Protein AF-A0A2G1YY14-F1 (afdb_monomer_lite)

Foldseek 3Di:
DLADPDDDDDPPDDPCLPPPADPPDNPNNVSSVVSDPDDDDDDDDDDDQDDPVSVVVVVVVD

Sequence (62 aa):
DGGFWLIGLNAPAKPDLFDNIRWSHPETCKDMCAAIDGRIAFLRELEDVDDLAGYQRYKILA

Radius of gyration: 14.26 Å; chains: 1; bounding box: 30×16×39 Å

pLDDT: mean 93.73, std 4.62, range [69.12, 97.62]

Structure (mmCIF, N/CA/C/O backbone):
data_AF-A0A2G1YY14-F1
#
_entry.id   AF-A0A2G1YY14-F1
#
loop_
_atom_site.group_PDB
_atom_site.id
_atom_site.type_symbol
_atom_site.label_atom_id
_atom_site.label_alt_id
_atom_site.label_comp_id
_atom_site.label_asym_id
_atom_site.label_entity_id
_atom_site.label_seq_id
_atom_site.pdbx_PDB_ins_code
_atom_site.Cartn_x
_atom_site.Cartn_y
_atom_site.Cartn_z
_atom_site.occupancy
_atom_site.B_iso_or_equiv
_atom_site.auth_seq_id
_atom_site.auth_comp_id
_atom_site.auth_asym_id
_atom_site.auth_atom_id
_atom_site.pdbx_PDB_model_num
ATOM 1 N N . ASP A 1 1 ? 5.678 -5.936 -6.343 1.00 81.19 1 ASP A N 1
ATOM 2 C CA . ASP A 1 1 ? 6.696 -5.809 -5.270 1.00 81.19 1 ASP A CA 1
ATOM 3 C C . ASP A 1 1 ? 6.222 -6.354 -3.902 1.00 81.19 1 ASP A C 1
ATOM 5 O O . ASP A 1 1 ? 7.049 -6.579 -3.025 1.00 81.19 1 ASP A O 1
ATOM 9 N N . GLY A 1 2 ? 4.920 -6.633 -3.732 1.00 84.19 2 GLY A N 1
ATOM 10 C CA . GLY A 1 2 ? 4.319 -7.163 -2.497 1.00 84.19 2 GLY A CA 1
ATOM 11 C C . GLY A 1 2 ? 3.583 -6.109 -1.662 1.00 84.19 2 GLY A C 1
ATOM 12 O O . GLY A 1 2 ? 2.949 -6.441 -0.653 1.00 84.19 2 GLY A O 1
ATOM 13 N N . GLY A 1 3 ? 3.644 -4.848 -2.094 1.00 93.38 3 GLY A N 1
ATOM 14 C CA . GLY A 1 3 ? 2.848 -3.747 -1.573 1.00 93.38 3 GLY A CA 1
ATOM 15 C C . GLY A 1 3 ? 1.506 -3.596 -2.292 1.00 93.38 3 GLY A C 1
ATOM 16 O O . GLY A 1 3 ? 0.933 -4.550 -2.822 1.00 93.38 3 GLY A O 1
ATOM 17 N N . PHE A 1 4 ? 0.983 -2.375 -2.261 1.00 95.25 4 PHE A N 1
ATOM 18 C CA . PHE A 1 4 ? -0.232 -1.963 -2.954 1.00 95.25 4 PHE A CA 1
ATOM 19 C C . PHE A 1 4 ? -0.066 -0.511 -3.411 1.00 95.25 4 PHE A C 1
ATOM 21 O O . PHE A 1 4 ? 0.439 0.326 -2.668 1.00 95.25 4 PHE A O 1
ATOM 28 N N . TRP A 1 5 ? -0.542 -0.196 -4.615 1.00 94.81 5 TRP A N 1
ATOM 29 C CA . TRP A 1 5 ? -0.444 1.152 -5.187 1.00 94.81 5 TRP A CA 1
ATOM 30 C C . TRP A 1 5 ? -1.600 2.076 -4.757 1.00 94.81 5 TRP A C 1
ATOM 32 O O . TRP A 1 5 ? -1.558 3.284 -4.992 1.00 94.81 5 TRP A O 1
ATOM 42 N N . LEU A 1 6 ? -2.655 1.529 -4.134 1.00 96.38 6 LEU A N 1
ATOM 43 C CA . LEU A 1 6 ? -3.798 2.291 -3.626 1.00 96.38 6 LEU A CA 1
ATOM 44 C C . LEU A 1 6 ? -4.507 1.563 -2.480 1.00 96.38 6 LEU A C 1
ATOM 46 O O . LEU A 1 6 ? -4.747 0.359 -2.550 1.00 96.38 6 LEU A O 1
ATOM 50 N N . ILE A 1 7 ? -4.915 2.326 -1.464 1.00 95.81 7 ILE A N 1
ATOM 51 C CA . ILE A 1 7 ? -5.858 1.897 -0.427 1.00 95.81 7 ILE A CA 1
ATOM 52 C C . ILE A 1 7 ? -6.982 2.927 -0.296 1.00 95.81 7 ILE A C 1
ATOM 54 O O . ILE A 1 7 ? -6.743 4.133 -0.301 1.00 95.81 7 ILE A O 1
ATOM 58 N N . GLY A 1 8 ? -8.217 2.441 -0.189 1.00 95.75 8 GLY A N 1
ATOM 59 C CA . GLY A 1 8 ? -9.405 3.252 0.065 1.00 95.75 8 GLY A CA 1
ATOM 60 C C . GLY A 1 8 ? -10.190 2.669 1.232 1.00 95.75 8 GLY A C 1
ATOM 61 O O . GLY A 1 8 ? -10.364 1.455 1.314 1.00 95.75 8 GLY A O 1
ATOM 62 N N . LEU A 1 9 ? -10.648 3.529 2.141 1.00 95.50 9 LEU A N 1
ATOM 63 C CA . LEU A 1 9 ? -11.334 3.135 3.371 1.00 95.50 9 LEU A CA 1
ATOM 64 C C . LEU A 1 9 ? -12.636 3.920 3.515 1.00 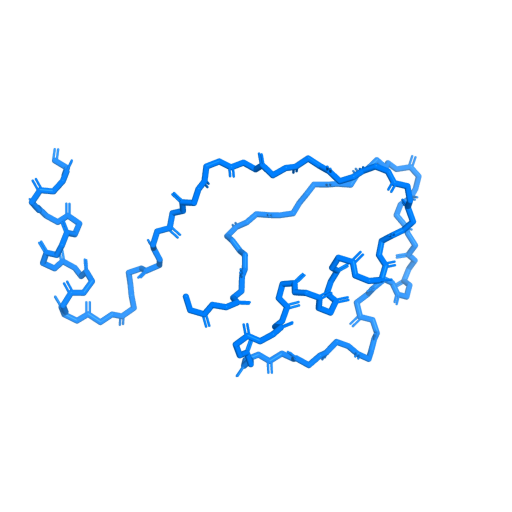95.50 9 LEU A C 1
ATOM 66 O O . LEU A 1 9 ? -12.692 5.110 3.203 1.00 95.50 9 LEU A O 1
ATOM 70 N N . ASN A 1 10 ? -13.669 3.264 4.039 1.00 93.69 10 ASN A N 1
ATOM 71 C CA . ASN A 1 10 ? -14.873 3.959 4.480 1.00 93.69 10 ASN A CA 1
ATOM 72 C C . ASN A 1 10 ? -14.604 4.632 5.828 1.00 93.69 10 ASN A C 1
ATOM 74 O O . ASN A 1 10 ? -14.011 4.027 6.719 1.00 93.69 10 ASN A O 1
ATOM 78 N N . ALA A 1 11 ? -15.051 5.877 5.985 1.00 91.38 11 ALA A N 1
ATOM 79 C CA . ALA A 1 11 ? -14.890 6.597 7.239 1.00 91.38 11 ALA A CA 1
ATOM 80 C C . ALA A 1 11 ? -15.884 6.099 8.316 1.00 91.38 11 ALA A C 1
ATOM 82 O O . ALA A 1 11 ? -17.032 5.793 7.985 1.00 91.38 11 ALA A O 1
ATOM 83 N N . PRO A 1 12 ? -15.485 6.092 9.602 1.00 91.81 12 PRO A N 1
ATOM 84 C CA . PRO A 1 12 ? -14.147 6.418 10.091 1.00 91.81 12 PRO A CA 1
ATOM 85 C C . PRO A 1 12 ? -13.169 5.248 9.905 1.00 91.81 12 PRO A C 1
ATOM 87 O O . PRO A 1 12 ? -13.486 4.103 10.219 1.00 91.81 12 PRO A O 1
ATOM 90 N N . ALA A 1 13 ? -11.956 5.552 9.441 1.00 90.94 13 ALA A 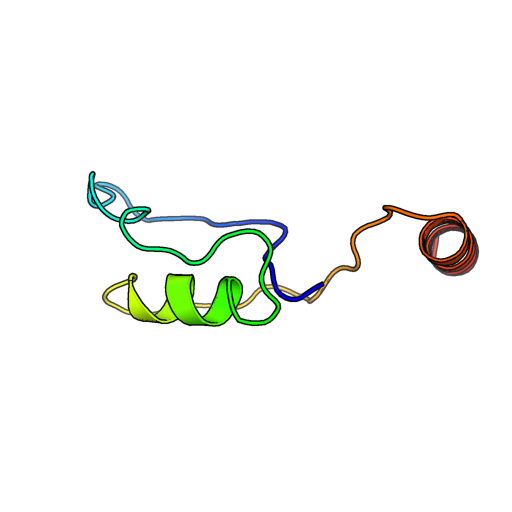N 1
ATOM 91 C CA . ALA A 1 13 ? -10.860 4.590 9.476 1.00 90.94 13 ALA A CA 1
ATOM 92 C C . ALA A 1 13 ? -10.366 4.420 10.920 1.00 90.94 13 ALA A C 1
ATOM 94 O O . ALA A 1 13 ? -10.360 5.381 11.696 1.00 90.94 13 ALA A O 1
ATOM 95 N N . LYS A 1 14 ? -9.936 3.206 11.275 1.00 93.12 14 LYS A N 1
ATOM 96 C CA . LYS A 1 14 ? -9.288 2.961 12.565 1.00 93.12 14 LYS A CA 1
ATOM 97 C C . LYS A 1 14 ? -7.970 3.748 12.642 1.00 93.12 14 LYS A C 1
ATOM 99 O O . LYS A 1 14 ? -7.196 3.692 11.685 1.00 93.12 14 LYS A O 1
ATOM 104 N N . 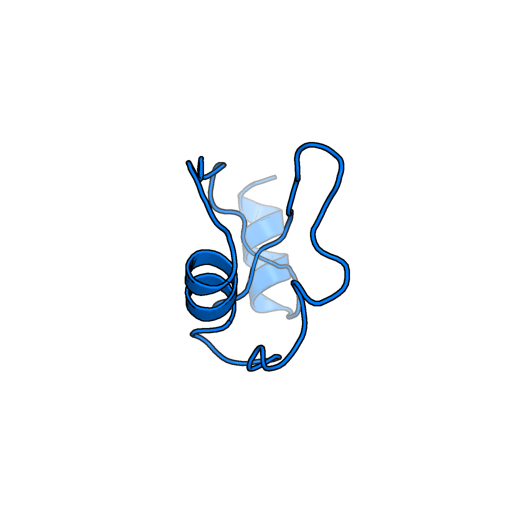PRO A 1 15 ? -7.703 4.479 13.737 1.00 94.19 15 PRO A N 1
ATOM 105 C CA . PRO A 1 15 ? -6.505 5.312 13.851 1.00 94.19 15 PRO A CA 1
ATOM 106 C C . PRO A 1 15 ? -5.208 4.493 13.920 1.00 94.19 15 PRO A C 1
ATOM 108 O O . PRO A 1 15 ? -4.167 4.986 13.506 1.00 94.19 15 PRO A O 1
ATOM 111 N N . ASP A 1 16 ? -5.288 3.255 14.403 1.00 95.69 16 ASP A N 1
ATOM 112 C CA . ASP A 1 16 ? -4.193 2.294 14.568 1.00 95.69 16 ASP A CA 1
ATOM 113 C C . ASP A 1 16 ? -4.086 1.298 13.399 1.00 95.69 16 ASP A C 1
ATOM 115 O O . ASP A 1 16 ? -3.343 0.326 13.474 1.00 95.69 16 ASP A O 1
ATOM 119 N N . LEU A 1 17 ? -4.816 1.519 12.297 1.00 95.56 17 LEU A N 1
ATOM 120 C CA . LEU A 1 17 ? -4.878 0.581 11.167 1.00 95.56 17 LEU A CA 1
ATOM 121 C C . LEU A 1 17 ? -3.499 0.212 10.595 1.00 95.56 17 LEU A C 1
ATOM 123 O O . LEU A 1 17 ? -3.317 -0.889 10.082 1.00 95.56 17 LEU A O 1
ATOM 127 N N . PHE A 1 18 ? -2.553 1.147 10.641 1.00 96.25 18 PHE A N 1
ATOM 128 C CA . PHE A 1 18 ? -1.215 0.984 10.073 1.00 96.25 18 PHE A CA 1
ATOM 129 C C . PHE A 1 18 ? -0.169 0.534 11.100 1.00 96.25 18 PHE A C 1
ATOM 131 O O . PHE A 1 18 ? 1.014 0.424 10.764 1.00 96.25 18 PHE A O 1
ATOM 138 N N . ASP A 1 19 ? -0.584 0.261 12.335 1.00 97.12 19 ASP A N 1
ATOM 139 C CA . ASP A 1 19 ? 0.314 -0.212 13.378 1.00 97.12 19 ASP A CA 1
ATOM 140 C C . ASP A 1 19 ? 0.708 -1.673 13.121 1.00 97.12 19 ASP A C 1
ATOM 142 O O . ASP A 1 19 ? -0.083 -2.492 12.658 1.00 97.12 19 ASP A O 1
ATOM 146 N N . ASN A 1 20 ? 1.954 -2.021 13.453 1.00 95.81 20 ASN A N 1
ATOM 147 C CA . ASN A 1 20 ? 2.501 -3.383 13.343 1.00 95.81 20 ASN A CA 1
ATOM 148 C C . ASN A 1 20 ? 2.487 -4.005 11.931 1.00 95.81 20 ASN A C 1
ATOM 150 O O . ASN A 1 20 ? 2.588 -5.225 11.792 1.00 95.81 20 ASN A O 1
ATOM 154 N N . ILE A 1 21 ? 2.424 -3.188 10.880 1.00 97.62 21 ILE A N 1
ATOM 155 C CA . ILE A 1 21 ? 2.557 -3.649 9.496 1.00 97.62 21 ILE A CA 1
ATOM 156 C C . ILE A 1 21 ? 4.036 -3.827 9.142 1.00 97.62 21 ILE A C 1
ATOM 158 O O . ILE A 1 21 ? 4.866 -2.950 9.405 1.00 97.62 21 ILE A O 1
ATOM 162 N N . ARG A 1 22 ? 4.388 -4.960 8.521 1.00 97.06 22 ARG A N 1
ATOM 163 C CA . ARG A 1 22 ? 5.751 -5.190 8.023 1.00 97.06 22 ARG A CA 1
ATOM 164 C C . ARG A 1 22 ? 5.927 -4.483 6.685 1.00 97.06 22 ARG A C 1
ATOM 166 O O . ARG A 1 22 ? 5.639 -5.051 5.638 1.00 97.06 22 ARG A O 1
ATOM 173 N N . TRP A 1 23 ? 6.403 -3.247 6.733 1.00 96.19 23 TRP A N 1
ATOM 174 C CA . TRP A 1 23 ? 6.698 -2.453 5.541 1.00 96.19 23 TRP A CA 1
ATOM 175 C C . TRP A 1 23 ? 7.915 -2.971 4.770 1.00 96.19 23 TRP A C 1
ATOM 177 O O . TRP A 1 23 ? 8.789 -3.637 5.328 1.00 96.19 23 TRP A O 1
ATOM 187 N N . SER A 1 24 ? 7.974 -2.629 3.479 1.00 93.12 24 SER A N 1
ATOM 188 C CA . SER A 1 24 ? 9.055 -3.019 2.560 1.00 93.12 24 SER A CA 1
ATOM 189 C C . SER A 1 24 ? 9.287 -4.533 2.505 1.00 93.12 24 SER A C 1
ATOM 191 O O . SER A 1 24 ? 10.418 -5.002 2.374 1.00 93.12 24 SER A O 1
ATOM 193 N N . HIS A 1 25 ? 8.207 -5.305 2.634 1.00 95.31 25 HIS A N 1
ATOM 194 C CA . HIS A 1 25 ? 8.235 -6.763 2.646 1.00 95.31 25 HIS A CA 1
ATOM 195 C C . HIS A 1 25 ? 7.263 -7.343 1.599 1.00 95.31 25 HIS A C 1
ATOM 197 O O . HIS A 1 25 ? 6.172 -6.793 1.432 1.00 95.31 25 HIS A O 1
ATOM 203 N N . PRO A 1 26 ? 7.565 -8.490 0.956 1.00 94.75 26 PRO A N 1
ATOM 204 C CA . PRO A 1 26 ? 6.669 -9.112 -0.029 1.00 94.75 26 PRO A CA 1
ATOM 205 C C . PRO A 1 26 ? 5.248 -9.429 0.474 1.00 94.75 26 PRO A C 1
ATOM 207 O O . PRO A 1 26 ? 4.320 -9.567 -0.312 1.00 94.75 26 PRO A O 1
ATOM 210 N N . GLU A 1 27 ? 5.079 -9.531 1.793 1.00 96.56 27 GLU A N 1
ATOM 211 C CA . GLU A 1 27 ? 3.799 -9.823 2.457 1.00 96.56 27 GLU A CA 1
ATOM 212 C C . GLU A 1 27 ? 3.084 -8.559 2.985 1.00 96.56 27 GLU A C 1
ATOM 214 O O . GLU A 1 27 ? 2.086 -8.688 3.691 1.00 96.56 27 GLU A O 1
ATOM 219 N N . THR A 1 28 ? 3.555 -7.345 2.664 1.00 97.44 28 THR A N 1
ATOM 220 C CA . THR A 1 28 ? 2.977 -6.082 3.181 1.00 97.44 28 THR A CA 1
ATOM 221 C C . THR A 1 28 ? 1.476 -5.988 2.880 1.00 97.44 28 THR A C 1
ATOM 223 O O . THR A 1 28 ? 0.675 -5.683 3.763 1.00 97.44 28 THR A O 1
ATOM 226 N N . CYS A 1 29 ? 1.064 -6.302 1.645 1.00 96.56 29 CYS A N 1
ATOM 227 C CA . CYS A 1 29 ? -0.347 -6.277 1.244 1.00 96.56 29 CYS A CA 1
ATOM 228 C C . CYS A 1 29 ? -1.206 -7.263 2.055 1.00 96.56 29 CYS A C 1
ATOM 230 O O . CYS A 1 29 ? -2.337 -6.958 2.437 1.00 96.56 29 CYS A O 1
ATOM 232 N N . LYS A 1 30 ? -0.654 -8.433 2.383 1.00 96.44 30 LYS A N 1
ATOM 233 C CA . LYS A 1 30 ? -1.338 -9.441 3.198 1.00 96.44 30 LYS A CA 1
ATOM 234 C C . LYS A 1 30 ? -1.494 -8.990 4.647 1.00 96.44 30 LYS A C 1
ATOM 236 O O . LYS A 1 30 ? -2.568 -9.184 5.212 1.00 96.44 30 LYS A O 1
ATOM 241 N N . ASP A 1 31 ? -0.465 -8.370 5.220 1.00 97.31 31 ASP A N 1
ATOM 242 C CA . ASP A 1 31 ? -0.537 -7.799 6.568 1.00 97.31 31 ASP A CA 1
ATOM 243 C C . ASP A 1 31 ? -1.603 -6.696 6.634 1.00 97.31 31 ASP A C 1
ATOM 245 O O . ASP A 1 31 ? -2.433 -6.694 7.541 1.00 97.31 31 ASP A O 1
ATOM 249 N N . MET A 1 32 ? -1.667 -5.831 5.616 1.00 96.88 32 MET A N 1
ATOM 250 C CA . MET A 1 32 ? -2.731 -4.828 5.504 1.00 96.88 32 MET A CA 1
ATOM 251 C C . MET A 1 32 ? -4.124 -5.448 5.387 1.00 96.88 32 MET A C 1
ATOM 253 O O . MET A 1 32 ? -5.054 -4.988 6.047 1.00 96.88 32 MET A O 1
ATOM 257 N N . CYS A 1 33 ? -4.289 -6.502 4.581 1.00 96.19 33 CYS A N 1
ATOM 258 C CA . CYS A 1 33 ? -5.572 -7.199 4.470 1.00 96.19 33 CYS A CA 1
ATOM 259 C C . CYS A 1 33 ? -6.007 -7.823 5.803 1.00 96.19 33 CYS A C 1
ATOM 261 O O . CYS A 1 33 ? -7.199 -7.863 6.089 1.00 96.19 33 CYS A O 1
ATOM 263 N N . ALA A 1 34 ? -5.058 -8.293 6.618 1.00 96.31 34 ALA A N 1
ATOM 264 C CA . ALA A 1 34 ? -5.343 -8.838 7.942 1.00 96.31 34 ALA A CA 1
ATOM 265 C C . ALA A 1 34 ? -5.719 -7.756 8.972 1.00 96.31 34 ALA A C 1
ATOM 267 O O . ALA A 1 34 ? -6.440 -8.055 9.921 1.00 96.31 34 ALA A O 1
ATOM 268 N N . ALA A 1 35 ? -5.252 -6.515 8.791 1.00 95.75 35 ALA A N 1
ATOM 269 C CA . ALA A 1 35 ? -5.561 -5.384 9.670 1.00 95.75 35 ALA A CA 1
ATOM 270 C C . ALA A 1 35 ? -6.935 -4.735 9.389 1.00 95.75 35 ALA A C 1
ATOM 272 O O . ALA A 1 35 ? -7.467 -4.005 10.231 1.00 95.75 35 ALA A O 1
ATOM 273 N N . ILE A 1 36 ? -7.522 -4.987 8.213 1.00 94.44 36 ILE A N 1
ATOM 274 C CA . ILE A 1 36 ? -8.818 -4.430 7.809 1.00 94.44 36 ILE A CA 1
ATOM 275 C C . ILE A 1 36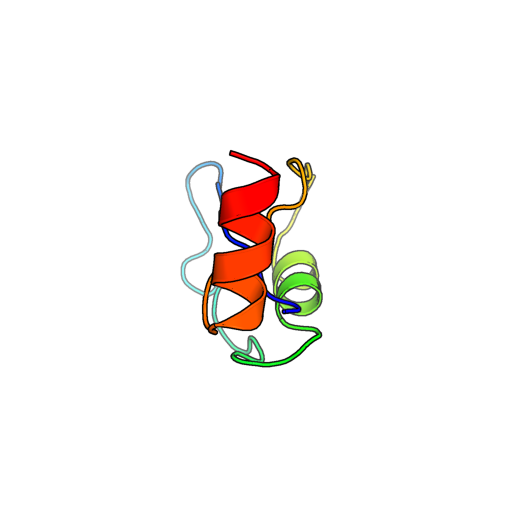 ? -9.958 -5.353 8.246 1.00 94.44 36 ILE A C 1
ATOM 277 O O . ILE A 1 36 ? -10.062 -6.499 7.814 1.00 94.44 36 ILE A O 1
ATOM 281 N N . ASP A 1 37 ? -10.894 -4.799 9.014 1.00 91.44 37 ASP A N 1
ATOM 282 C CA . ASP A 1 37 ? -12.175 -5.454 9.258 1.00 91.44 37 ASP A CA 1
ATOM 283 C C . ASP A 1 37 ? -13.133 -5.237 8.080 1.00 91.44 37 ASP A C 1
ATOM 285 O O . ASP A 1 37 ? -13.280 -4.129 7.558 1.00 91.44 37 ASP A O 1
ATOM 289 N N . GLY A 1 38 ? -13.879 -6.282 7.721 1.00 90.44 38 GLY A N 1
ATOM 290 C CA . GLY A 1 38 ? -14.971 -6.196 6.755 1.00 90.44 38 GLY A CA 1
ATOM 291 C C . GLY A 1 38 ? -14.611 -6.726 5.370 1.00 90.44 38 GLY A C 1
ATOM 292 O O . GLY A 1 38 ? -13.859 -7.686 5.225 1.00 90.44 38 GLY A O 1
ATOM 293 N N . ARG A 1 39 ? -15.249 -6.167 4.335 1.00 95.00 39 ARG A N 1
ATOM 294 C CA . ARG A 1 39 ? -15.080 -6.636 2.953 1.00 95.00 39 ARG A CA 1
ATOM 295 C C . ARG A 1 39 ? -13.999 -5.836 2.251 1.00 95.00 39 ARG A C 1
ATOM 297 O O . ARG A 1 39 ? -14.072 -4.612 2.197 1.00 95.00 39 ARG A O 1
ATOM 304 N N . ILE A 1 40 ? -13.073 -6.557 1.637 1.00 96.94 40 ILE A N 1
ATOM 305 C CA . ILE A 1 40 ? -12.010 -6.002 0.808 1.00 96.94 40 ILE A CA 1
ATOM 306 C C . ILE A 1 40 ? -12.356 -6.295 -0.651 1.00 96.94 40 ILE A C 1
ATOM 308 O O . ILE A 1 40 ? -12.742 -7.414 -0.994 1.00 96.94 40 ILE A O 1
ATOM 312 N N . ALA A 1 41 ? -12.233 -5.282 -1.503 1.00 97.38 41 ALA A N 1
ATOM 313 C CA . ALA A 1 41 ? -12.308 -5.428 -2.948 1.00 97.38 41 ALA A CA 1
ATOM 314 C C . ALA A 1 41 ? -10.940 -5.088 -3.541 1.00 97.38 41 ALA A C 1
ATOM 316 O O . ALA A 1 41 ? -10.363 -4.054 -3.209 1.00 97.38 41 ALA A O 1
ATOM 317 N N . PHE A 1 42 ? -10.435 -5.952 -4.418 1.00 96.88 42 PHE A N 1
ATOM 318 C CA . PHE A 1 42 ? -9.168 -5.730 -5.104 1.00 96.88 42 PHE A CA 1
ATOM 319 C C . PHE A 1 42 ? -9.406 -5.010 -6.431 1.00 96.88 42 PHE A C 1
ATOM 321 O O . PHE A 1 42 ? -10.304 -5.366 -7.197 1.00 96.88 42 PHE A O 1
ATOM 328 N N . LEU A 1 43 ? -8.594 -3.986 -6.694 1.00 96.81 43 LEU A N 1
ATOM 329 C CA . LEU A 1 43 ? -8.489 -3.377 -8.016 1.00 96.81 43 LEU A CA 1
ATOM 330 C C . LEU A 1 43 ? -7.565 -4.218 -8.905 1.00 96.81 43 LEU A C 1
ATOM 332 O O . LEU A 1 43 ? -6.974 -5.201 -8.461 1.00 96.81 43 LEU A O 1
ATOM 336 N N . ARG A 1 44 ? -7.433 -3.821 -10.175 1.00 95.69 44 ARG A N 1
ATOM 337 C CA . ARG A 1 44 ? -6.433 -4.421 -11.063 1.00 95.69 44 ARG A CA 1
ATOM 338 C C . ARG A 1 44 ? -5.029 -4.273 -10.468 1.00 95.69 44 ARG A C 1
ATOM 340 O O . ARG A 1 44 ? -4.700 -3.230 -9.896 1.00 95.69 44 ARG A O 1
ATOM 347 N N . GLU A 1 45 ? -4.211 -5.296 -10.659 1.00 93.69 45 GLU A N 1
ATOM 348 C CA . GLU A 1 45 ? -2.789 -5.231 -10.344 1.00 93.69 45 GLU A CA 1
ATOM 349 C C . GLU A 1 45 ? -2.099 -4.249 -11.301 1.00 93.69 45 GLU A C 1
ATOM 351 O O . GLU A 1 45 ? -2.387 -4.232 -12.502 1.00 93.69 45 GLU A O 1
ATOM 356 N N . LEU A 1 46 ? -1.237 -3.396 -10.750 1.00 93.69 46 LEU A N 1
ATOM 357 C CA . LEU A 1 46 ? -0.342 -2.514 -11.491 1.00 93.69 46 LEU A CA 1
ATOM 358 C C . LEU A 1 46 ? 1.074 -2.760 -10.985 1.00 93.69 46 LEU A C 1
ATOM 360 O O . LEU A 1 46 ? 1.270 -3.059 -9.809 1.00 93.69 46 LEU A O 1
ATOM 364 N N . GLU A 1 47 ? 2.035 -2.641 -11.890 1.00 91.75 47 GLU A N 1
ATOM 365 C CA . GLU A 1 47 ? 3.451 -2.733 -11.571 1.00 91.75 47 GLU A CA 1
ATOM 366 C C . GLU A 1 47 ? 4.007 -1.344 -11.242 1.00 91.75 47 GLU A C 1
ATOM 368 O O . GLU A 1 47 ? 3.810 -0.398 -12.010 1.00 91.75 47 GLU A O 1
ATOM 373 N N . ASP A 1 48 ? 4.731 -1.244 -10.129 1.00 92.19 48 ASP A N 1
ATOM 374 C CA . ASP A 1 48 ? 5.505 -0.057 -9.786 1.00 92.19 48 ASP A CA 1
ATOM 375 C C . ASP A 1 48 ? 6.758 0.045 -10.665 1.00 92.19 48 ASP A C 1
ATOM 377 O O . ASP A 1 48 ? 7.450 -0.935 -10.956 1.00 92.19 48 ASP A O 1
ATOM 381 N N . VAL A 1 49 ? 7.042 1.260 -11.132 1.00 93.25 49 VAL A N 1
ATOM 382 C CA . VAL A 1 49 ? 8.170 1.541 -12.025 1.00 93.25 49 VAL A CA 1
ATOM 383 C C . VAL A 1 49 ? 9.328 2.103 -11.203 1.00 93.25 49 VAL A C 1
ATO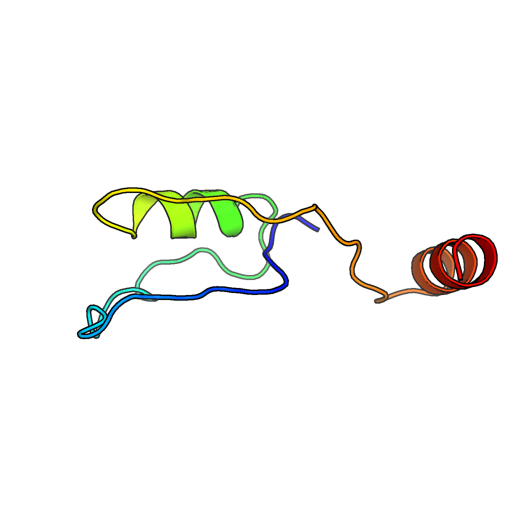M 385 O O . VAL A 1 49 ? 9.529 3.314 -11.152 1.00 93.25 49 VAL A O 1
ATOM 388 N N . ASP A 1 50 ? 10.089 1.207 -10.572 1.00 92.50 50 ASP A N 1
ATOM 389 C CA . ASP A 1 50 ? 11.203 1.578 -9.680 1.00 92.50 50 ASP A CA 1
ATOM 390 C C . ASP A 1 50 ? 12.588 1.453 -10.325 1.00 92.50 50 ASP A C 1
ATOM 392 O O . ASP A 1 50 ? 13.552 2.088 -9.891 1.00 92.50 50 ASP A O 1
ATOM 396 N N . ASP A 1 51 ? 12.710 0.627 -11.365 1.00 94.12 51 ASP A N 1
ATOM 397 C CA . ASP A 1 51 ? 13.979 0.334 -12.021 1.00 94.12 51 ASP A CA 1
ATOM 398 C C . ASP A 1 51 ? 13.902 0.449 -13.551 1.00 94.12 51 ASP A C 1
ATOM 400 O O . ASP A 1 51 ? 12.849 0.672 -14.161 1.00 94.12 51 ASP A O 1
ATOM 404 N N . LEU A 1 52 ? 15.063 0.313 -14.199 1.00 96.06 52 LEU A N 1
ATOM 405 C CA . LEU A 1 52 ? 15.161 0.386 -15.656 1.00 96.06 52 LEU A CA 1
ATOM 406 C C . LEU A 1 52 ? 14.313 -0.693 -16.340 1.00 96.06 52 LEU A C 1
ATOM 408 O O . LEU A 1 52 ? 13.752 -0.442 -17.406 1.00 96.06 52 LEU A O 1
ATOM 412 N N . ALA A 1 53 ? 14.215 -1.881 -15.747 1.00 94.00 53 ALA A N 1
ATOM 413 C CA . ALA A 1 53 ? 13.461 -2.979 -16.329 1.00 94.00 53 ALA A CA 1
ATOM 414 C C . ALA A 1 53 ? 11.949 -2.694 -16.268 1.00 94.00 53 ALA A C 1
ATOM 416 O O . ALA A 1 53 ? 11.251 -2.899 -17.262 1.00 94.00 53 ALA A O 1
ATOM 417 N N . GLY A 1 54 ? 11.454 -2.161 -15.149 1.00 93.12 54 GLY A N 1
ATOM 418 C CA . GLY A 1 54 ? 10.085 -1.678 -14.981 1.00 93.12 54 GLY A CA 1
ATOM 419 C C . GLY A 1 54 ? 9.773 -0.546 -15.951 1.00 93.12 54 GLY A C 1
ATOM 420 O O . GLY A 1 54 ? 8.743 -0.572 -16.624 1.00 93.12 54 GLY A O 1
ATOM 421 N N . TYR A 1 55 ? 10.706 0.391 -16.139 1.00 94.88 55 TYR A N 1
ATOM 422 C CA . TYR A 1 55 ? 10.537 1.470 -17.114 1.00 94.88 55 TYR A CA 1
ATOM 423 C C . TYR A 1 55 ? 10.428 0.940 -18.549 1.00 94.88 55 TYR A C 1
ATOM 425 O O . TYR A 1 55 ? 9.570 1.376 -19.319 1.00 94.88 55 TYR A O 1
ATOM 433 N N . GLN A 1 56 ? 11.268 -0.032 -18.911 1.00 95.56 56 GLN A N 1
ATOM 434 C CA . GLN A 1 56 ? 11.208 -0.684 -20.219 1.00 95.56 56 GLN A CA 1
ATOM 435 C C . GLN A 1 56 ? 9.882 -1.426 -20.425 1.00 95.56 56 GLN A C 1
ATOM 437 O O . GLN A 1 56 ? 9.289 -1.297 -21.496 1.00 95.56 56 GLN A O 1
ATOM 442 N N . ARG A 1 57 ? 9.384 -2.148 -19.410 1.00 93.31 57 ARG A N 1
ATOM 443 C CA . ARG A 1 57 ? 8.069 -2.813 -19.460 1.00 93.31 57 ARG A CA 1
ATOM 444 C C . ARG A 1 57 ? 6.938 -1.806 -19.647 1.00 93.31 57 ARG A C 1
ATOM 446 O O . ARG A 1 57 ? 6.132 -1.967 -20.562 1.00 93.31 57 ARG A O 1
ATOM 453 N N . TYR A 1 58 ? 6.931 -0.731 -18.862 1.00 93.62 58 TYR A N 1
ATOM 454 C CA . TYR A 1 58 ? 5.957 0.352 -18.998 1.00 93.62 58 TYR A CA 1
ATOM 455 C C . TYR A 1 58 ? 5.951 0.941 -20.416 1.00 93.62 58 TYR A C 1
ATOM 457 O O . TYR A 1 58 ? 4.895 1.083 -21.023 1.00 93.62 58 TYR A O 1
ATOM 465 N N . LYS A 1 59 ? 7.131 1.217 -20.986 1.00 94.31 59 LYS A N 1
ATOM 466 C CA . LYS A 1 59 ? 7.276 1.775 -22.342 1.00 94.31 59 LYS A CA 1
ATOM 467 C C . LYS A 1 59 ? 6.763 0.876 -23.468 1.00 94.31 59 LYS A C 1
ATOM 469 O O . LYS A 1 59 ? 6.539 1.394 -24.556 1.00 94.31 59 LYS A O 1
ATOM 474 N N . ILE A 1 60 ? 6.643 -0.429 -23.237 1.00 90.12 60 ILE A N 1
ATOM 475 C CA . ILE A 1 60 ? 6.089 -1.387 -24.205 1.00 90.12 60 ILE A CA 1
ATOM 476 C C . ILE A 1 60 ? 4.561 -1.454 -24.092 1.00 90.12 60 ILE A C 1
ATOM 478 O O . ILE A 1 60 ? 3.883 -1.687 -25.089 1.00 90.12 60 ILE A O 1
ATOM 482 N N . LEU A 1 61 ? 4.028 -1.281 -22.879 1.00 79.94 61 LEU A N 1
ATOM 483 C CA . LEU A 1 61 ? 2.601 -1.408 -22.576 1.00 79.94 61 LEU A CA 1
ATOM 484 C C . LEU A 1 61 ? 1.810 -0.097 -22.741 1.00 79.94 61 LEU A C 1
ATOM 486 O O . LEU A 1 61 ? 0.583 -0.155 -22.825 1.00 79.94 61 LEU A O 1
ATOM 490 N N . ALA A 1 62 ? 2.495 1.051 -22.758 1.00 69.12 62 ALA A N 1
ATOM 491 C CA . ALA A 1 62 ? 1.933 2.396 -22.930 1.00 69.12 62 ALA A CA 1
ATOM 492 C C . ALA A 1 62 ? 1.992 2.875 -24.386 1.00 69.12 62 ALA A C 1
ATOM 494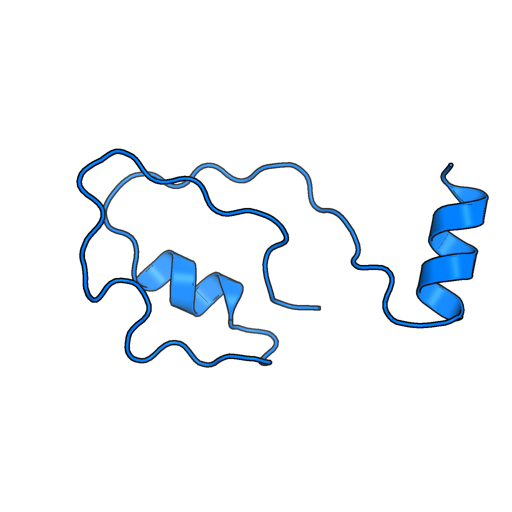 O O . ALA A 1 62 ? 0.987 3.468 -24.839 1.00 69.12 62 ALA A O 1
#

Secondary structure (DSSP, 8-state):
--S-S----PSSPPTTTTTT--TTSTTHHHHHHHH--S------------SHHHHHHHHHH-